Protein AF-A0A6V7XXN9-F1 (afdb_monomer_lite)

Foldseek 3Di:
DVPPPVLVVVLVVCVVVVVPVVNVVSVVVVVCQQQDKWKKKKKWKWWWWADPPPPDTDTDFTPWIWMWGQQLVCCQQQPPQKDCPVPVDDDNRDIDRGIIGPDRDPVVSVVSCVVVVKDWDDKDKDWFDQPPPVPPDDPTRITIIMIMIMIMDRD

Radius of gyration: 21.84 Å; chains: 1; bounding box: 60×30×61 Å

InterPro domains:
  IPR057093 KCTD8/12/16, H1 domain [PF23110] (39-153)

Organism: Meloidogyne enterolobii (NCBI:txid390850)

Sequence (155 aa):
PEEFTDWRSLLSEARYWGLSVVERIIRDAMNASSTAVSTITIGYHGTLAAGRGGFEVNFRRVDRIMICGKARACREVFGRFLNETRDWNMDSQRYTSRFYLTHQFVEQAFDALAAKRYKLVSSNCSGPSLSHAKNVVEDEPSFAHYRQHVFTRYM

Structure (mmCIF, N/CA/C/O backbone):
data_AF-A0A6V7XXN9-F1
#
_entry.id   AF-A0A6V7XXN9-F1
#
loop_
_atom_site.group_PDB
_atom_site.id
_atom_site.type_symbol
_atom_site.label_atom_id
_atom_site.label_alt_id
_atom_site.label_comp_id
_atom_site.label_asym_id
_atom_site.label_entity_id
_atom_site.label_seq_id
_atom_site.pdbx_PDB_ins_code
_atom_site.Cartn_x
_atom_site.Cartn_y
_atom_site.Cartn_z
_atom_site.occupancy
_atom_site.B_iso_or_equiv
_atom_site.auth_seq_id
_atom_site.auth_comp_id
_atom_site.auth_asym_id
_atom_site.auth_atom_id
_atom_site.pdbx_PDB_model_num
ATOM 1 N N . PRO A 1 1 ? -15.253 -9.900 16.380 1.00 47.09 1 PRO A N 1
ATOM 2 C CA . PRO A 1 1 ? -14.788 -10.217 15.005 1.00 47.09 1 PRO A CA 1
ATOM 3 C C . PRO A 1 1 ? -13.895 -9.090 14.476 1.00 47.09 1 PRO A C 1
ATOM 5 O O . PRO A 1 1 ? -14.157 -7.937 14.802 1.00 47.09 1 PRO A O 1
ATOM 8 N N . GLU A 1 2 ? -12.857 -9.396 13.696 1.00 48.19 2 GLU A N 1
ATOM 9 C CA . GLU A 1 2 ? -11.891 -8.387 13.212 1.00 48.19 2 GLU A CA 1
ATOM 10 C C . GLU A 1 2 ? -12.474 -7.399 12.181 1.00 48.19 2 GLU A C 1
ATOM 12 O O . GLU A 1 2 ? -11.901 -6.337 11.929 1.00 48.19 2 GLU A O 1
ATOM 17 N N . GLU A 1 3 ? -13.625 -7.740 11.603 1.00 60.72 3 GLU A N 1
ATOM 18 C CA . GLU A 1 3 ? -14.410 -6.924 10.667 1.00 60.72 3 GLU A CA 1
ATOM 19 C C . GLU A 1 3 ? -15.748 -6.488 11.268 1.00 60.72 3 GLU A C 1
ATOM 21 O O . GLU A 1 3 ? -16.711 -6.247 10.550 1.00 60.72 3 GLU A O 1
ATOM 26 N N . PHE A 1 4 ? -15.850 -6.417 12.596 1.00 71.06 4 PHE A N 1
ATOM 27 C CA . PHE A 1 4 ? -17.077 -5.929 13.206 1.00 71.06 4 PHE A CA 1
ATOM 28 C C . PHE A 1 4 ? -17.264 -4.446 12.853 1.00 71.06 4 PHE A C 1
ATOM 30 O O . PHE A 1 4 ? -16.457 -3.607 13.246 1.00 71.06 4 PHE A O 1
ATOM 37 N N . THR A 1 5 ? -18.290 -4.135 12.065 1.00 71.56 5 THR A N 1
ATOM 38 C CA . THR A 1 5 ? -18.627 -2.772 11.617 1.00 71.56 5 THR A CA 1
ATOM 39 C C . THR A 1 5 ? -19.723 -2.136 12.462 1.00 71.56 5 THR A C 1
ATOM 41 O O . THR A 1 5 ? -19.822 -0.911 12.542 1.00 71.56 5 THR A O 1
ATOM 44 N N . ASP A 1 6 ? -20.509 -2.957 13.156 1.00 83.50 6 ASP A N 1
ATOM 45 C CA . ASP A 1 6 ? -21.762 -2.547 13.792 1.00 83.50 6 ASP A CA 1
ATOM 46 C C . ASP A 1 6 ? -21.556 -2.082 15.237 1.00 83.50 6 ASP A C 1
ATOM 48 O O . ASP A 1 6 ? -22.388 -2.291 16.122 1.00 83.50 6 ASP A O 1
ATOM 52 N N . TRP A 1 7 ? -20.440 -1.389 15.482 1.00 82.94 7 TRP A N 1
ATOM 53 C CA . TRP A 1 7 ? -20.089 -0.826 16.787 1.00 82.94 7 TRP A CA 1
ATOM 54 C C . TRP A 1 7 ? -21.180 0.083 17.352 1.00 82.94 7 TRP A C 1
ATOM 56 O O . TRP A 1 7 ? -21.384 0.117 18.561 1.00 82.94 7 TRP A O 1
ATOM 66 N N . ARG A 1 8 ? -21.923 0.785 16.485 1.00 84.75 8 ARG A N 1
ATOM 67 C CA . ARG A 1 8 ? -23.048 1.641 16.891 1.00 84.75 8 ARG A CA 1
ATOM 68 C C . ARG A 1 8 ? -24.227 0.834 17.436 1.00 84.75 8 ARG A C 1
ATOM 70 O O . ARG A 1 8 ? -24.791 1.225 18.456 1.00 84.75 8 ARG A O 1
ATOM 77 N N . SER A 1 9 ? -24.564 -0.282 16.794 1.00 89.62 9 SER A N 1
ATOM 78 C CA . SER A 1 9 ? -25.629 -1.183 17.248 1.00 89.62 9 SER A CA 1
ATOM 79 C C . SER A 1 9 ? -25.231 -1.860 18.556 1.00 89.62 9 SER A C 1
ATOM 81 O O . SER A 1 9 ? -25.985 -1.800 19.524 1.00 89.62 9 SER A O 1
ATOM 83 N N . LEU A 1 10 ? -23.996 -2.363 18.644 1.00 90.12 10 LEU A N 1
ATOM 84 C CA . LEU A 1 10 ? -23.466 -2.965 19.871 1.00 90.12 10 LEU A CA 1
ATOM 85 C C . LEU A 1 10 ? -23.431 -1.971 21.042 1.00 90.12 10 LEU A C 1
ATOM 87 O O . LEU A 1 10 ? -23.768 -2.320 22.171 1.00 90.12 10 LEU A O 1
ATOM 91 N N . LEU A 1 11 ? -23.067 -0.712 20.778 1.00 90.06 11 LEU A N 1
ATOM 92 C CA . LEU A 1 11 ? -23.104 0.357 21.777 1.00 90.06 11 LEU A CA 1
ATOM 93 C C . LEU A 1 11 ? -24.540 0.648 22.243 1.00 90.06 11 LEU A C 1
ATOM 95 O O . LEU A 1 11 ? -24.757 0.904 23.427 1.00 90.06 11 LEU A O 1
ATOM 99 N N . SER A 1 12 ? -25.518 0.614 21.330 1.00 91.06 12 SER A N 1
ATOM 100 C CA . SER A 1 12 ? -26.932 0.814 21.672 1.00 91.06 12 SER A CA 1
ATOM 101 C C . SER A 1 12 ? -27.484 -0.318 22.542 1.00 91.06 12 SER A C 1
ATOM 103 O O . SER A 1 12 ? -28.166 -0.044 23.527 1.00 91.06 12 SER A O 1
ATOM 105 N N . GLU A 1 13 ? -27.105 -1.566 22.258 1.00 93.50 13 GLU A N 1
ATOM 106 C CA . GLU A 1 13 ? -27.477 -2.725 23.070 1.00 93.50 13 GLU A CA 1
ATOM 107 C C . GLU A 1 13 ? -26.803 -2.679 24.443 1.00 93.50 13 GLU A C 1
ATOM 109 O O . GLU A 1 13 ? -27.471 -2.840 25.460 1.00 93.50 13 GLU A O 1
ATOM 114 N N . ALA A 1 14 ? -25.503 -2.372 24.507 1.00 92.62 14 ALA A N 1
ATOM 115 C CA . ALA A 1 14 ? -24.792 -2.240 25.780 1.00 92.62 14 ALA A CA 1
ATOM 116 C C . ALA A 1 14 ? -25.432 -1.177 26.692 1.00 92.62 14 ALA A C 1
ATOM 118 O O . ALA A 1 14 ? -25.519 -1.377 27.905 1.00 92.62 14 ALA A O 1
ATOM 119 N N . ARG A 1 15 ? -25.932 -0.079 26.109 1.00 91.94 15 ARG A N 1
ATOM 120 C CA . ARG A 1 15 ? -26.706 0.943 26.830 1.00 91.94 15 ARG A CA 1
ATOM 121 C C . ARG A 1 15 ? -28.075 0.437 27.268 1.00 91.94 15 ARG A C 1
ATOM 123 O O . ARG A 1 15 ? -28.453 0.682 28.408 1.00 91.94 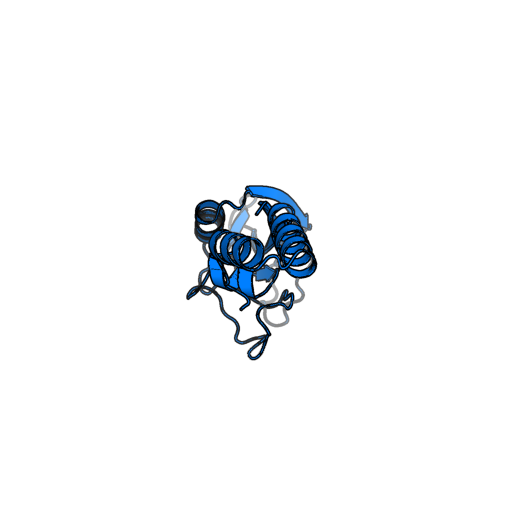15 ARG A O 1
ATOM 130 N N . TYR A 1 16 ? -28.793 -0.265 26.392 1.00 94.44 16 TYR A N 1
ATOM 131 C CA . TYR A 1 16 ? -30.105 -0.838 26.703 1.00 94.44 16 TYR A CA 1
ATOM 132 C C . TYR A 1 16 ? -30.039 -1.784 27.910 1.00 94.44 16 TYR A C 1
ATOM 134 O O . TYR A 1 16 ? -30.870 -1.700 28.809 1.00 94.44 16 TYR A O 1
ATOM 142 N N . TRP A 1 17 ? -28.999 -2.618 27.977 1.00 94.75 17 TRP A N 1
ATOM 143 C CA . TRP A 1 17 ? -28.774 -3.558 29.079 1.00 94.75 17 TRP A CA 1
ATOM 144 C C . TRP A 1 17 ? -28.069 -2.942 30.302 1.00 94.75 17 TRP A C 1
ATOM 146 O O . TRP A 1 17 ? -27.803 -3.650 31.271 1.00 94.75 17 TRP A O 1
ATOM 156 N N . GLY A 1 18 ? -27.742 -1.644 30.282 1.00 93.06 18 GLY A N 1
ATOM 157 C CA . GLY A 1 18 ? -27.085 -0.959 31.403 1.00 93.06 18 GLY A CA 1
ATOM 158 C C . GLY A 1 18 ? -25.643 -1.416 31.677 1.00 93.06 18 GLY A C 1
ATOM 159 O O . GLY A 1 18 ? -25.144 -1.273 32.795 1.00 93.06 18 GLY A O 1
ATOM 160 N N . LEU A 1 19 ? -24.950 -1.965 30.676 1.00 94.88 19 LEU A N 1
ATOM 161 C CA . LEU A 1 19 ? -23.603 -2.526 30.810 1.00 94.88 19 LEU A CA 1
ATOM 162 C C . LEU A 1 19 ? -22.525 -1.435 30.683 1.00 94.88 19 LEU A C 1
ATOM 164 O O . LEU A 1 19 ? -21.821 -1.340 29.676 1.00 94.88 19 LEU A O 1
ATOM 168 N N . SER A 1 20 ? -22.358 -0.620 31.725 1.00 89.69 20 SER A N 1
ATOM 169 C CA . SER A 1 20 ? -21.451 0.546 31.734 1.00 89.69 20 SER A CA 1
ATOM 170 C C . SER A 1 20 ? -19.976 0.217 31.442 1.00 89.69 20 SER A C 1
ATOM 172 O O . SER A 1 20 ? -19.286 0.969 30.751 1.00 89.69 20 SER A O 1
ATOM 174 N N . VAL A 1 21 ? -19.482 -0.931 31.919 1.00 91.69 21 VAL A N 1
ATOM 175 C CA . VAL A 1 21 ? -18.110 -1.399 31.643 1.00 91.69 21 VAL A CA 1
ATOM 176 C C . VAL A 1 21 ? -17.938 -1.755 30.165 1.00 91.69 21 VAL A C 1
ATOM 178 O O . VAL A 1 21 ? -16.930 -1.391 29.559 1.00 91.69 21 VAL A O 1
ATOM 181 N N . VAL A 1 22 ? -18.931 -2.424 29.578 1.00 91.06 22 VAL A N 1
ATOM 182 C CA . VAL A 1 22 ? -18.926 -2.830 28.166 1.00 91.06 22 VAL A CA 1
ATOM 183 C C . VAL A 1 22 ? -19.049 -1.605 27.264 1.00 91.06 22 VAL A C 1
ATOM 185 O O . VAL A 1 22 ? -18.305 -1.488 26.295 1.00 91.06 22 VAL A O 1
ATOM 188 N N . GLU A 1 23 ? -19.903 -0.644 27.621 1.00 90.69 23 GLU A N 1
ATOM 189 C CA . GLU A 1 23 ? -20.003 0.639 26.924 1.00 90.69 23 GLU A CA 1
ATOM 190 C C . GLU A 1 23 ? -18.649 1.360 26.857 1.00 90.69 23 GLU A C 1
ATOM 192 O O . GLU A 1 23 ? -18.260 1.836 25.787 1.00 90.69 23 GLU A O 1
ATOM 197 N N . ARG A 1 24 ? -17.914 1.426 27.975 1.00 88.25 24 ARG A N 1
ATOM 198 C CA . ARG A 1 24 ? -16.586 2.052 28.005 1.00 88.25 24 ARG A CA 1
ATOM 199 C C . ARG A 1 24 ? -15.607 1.332 27.077 1.00 88.25 24 ARG A C 1
ATOM 201 O O . ARG A 1 24 ? -14.970 1.988 26.263 1.00 88.25 24 ARG A O 1
ATOM 208 N N . ILE A 1 25 ? -15.555 -0.000 27.139 1.00 88.44 25 ILE A N 1
ATOM 209 C CA . ILE A 1 25 ? -14.685 -0.814 26.273 1.00 88.44 25 ILE A CA 1
ATOM 210 C C . ILE A 1 25 ? -15.014 -0.590 24.791 1.00 88.44 25 ILE A C 1
ATOM 212 O O . ILE A 1 25 ? -14.105 -0.433 23.979 1.00 88.44 25 ILE A O 1
ATOM 216 N N . ILE A 1 26 ? -16.301 -0.536 24.430 1.00 87.75 26 ILE A N 1
ATOM 217 C CA . ILE A 1 26 ? -16.732 -0.286 23.049 1.00 87.75 26 ILE A CA 1
ATOM 218 C C . ILE A 1 26 ? -16.303 1.111 22.595 1.00 87.75 26 ILE A C 1
ATOM 220 O O . ILE A 1 26 ? -15.761 1.251 21.501 1.00 87.75 26 ILE A O 1
ATOM 224 N N . ARG A 1 27 ? -16.500 2.146 23.422 1.00 83.38 27 ARG A N 1
ATOM 225 C CA . ARG A 1 27 ? -16.072 3.514 23.086 1.00 83.38 27 ARG A CA 1
ATOM 226 C C . ARG A 1 27 ? -14.558 3.610 22.911 1.00 83.38 27 ARG A C 1
ATOM 228 O O . ARG A 1 27 ? -14.107 4.220 21.946 1.00 83.38 27 ARG A O 1
ATOM 235 N N . ASP A 1 28 ? -13.787 2.986 23.795 1.00 80.50 28 ASP A N 1
ATOM 236 C CA . ASP A 1 28 ? -12.326 2.978 23.706 1.00 80.50 28 ASP A CA 1
ATOM 237 C C . ASP A 1 28 ? -11.853 2.245 22.442 1.00 80.50 28 ASP A C 1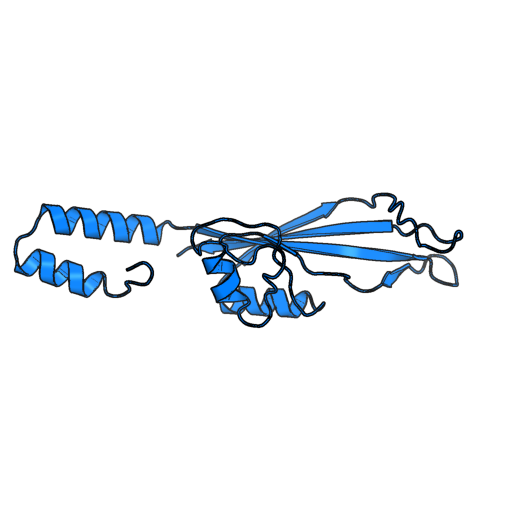
ATOM 239 O O . ASP A 1 28 ? -10.976 2.740 21.734 1.00 80.50 28 ASP A O 1
ATOM 243 N N . ALA A 1 29 ? -12.494 1.127 22.084 1.00 77.75 29 ALA A N 1
ATOM 244 C CA . ALA A 1 29 ? -12.227 0.413 20.835 1.00 77.75 29 ALA A CA 1
ATOM 245 C C . ALA A 1 29 ? -12.587 1.246 19.588 1.00 77.75 29 ALA A C 1
ATOM 247 O O . ALA A 1 29 ? -11.824 1.277 18.621 1.00 77.75 29 ALA A O 1
ATOM 248 N N . MET A 1 30 ? -13.713 1.967 19.615 1.00 73.31 30 MET A N 1
ATOM 249 C CA . MET A 1 30 ? -14.119 2.873 18.532 1.00 73.31 30 MET A CA 1
ATOM 250 C C . MET A 1 30 ? -13.134 4.042 18.364 1.00 73.31 30 MET A C 1
ATOM 252 O O . MET A 1 30 ? -12.766 4.369 17.236 1.00 73.31 30 MET A O 1
ATOM 256 N N . ASN A 1 31 ? -12.661 4.629 19.466 1.00 67.69 31 ASN A N 1
ATOM 257 C CA . ASN A 1 31 ? -11.694 5.735 19.458 1.00 67.69 31 ASN A CA 1
ATOM 258 C C . ASN A 1 31 ? -10.284 5.282 19.036 1.00 67.69 31 ASN A C 1
ATOM 260 O O . ASN A 1 31 ? -9.574 5.996 18.323 1.00 67.69 31 ASN A O 1
ATOM 264 N N . ALA A 1 32 ? -9.874 4.075 19.432 1.00 64.00 32 ALA A N 1
ATOM 265 C CA . ALA A 1 32 ? -8.641 3.461 18.945 1.00 64.00 32 ALA A CA 1
ATOM 266 C C . ALA A 1 32 ? -8.695 3.216 17.427 1.00 64.00 32 ALA A C 1
ATOM 268 O O . ALA A 1 32 ? -7.685 3.351 16.737 1.00 64.00 32 ALA A O 1
ATOM 269 N N . SER A 1 33 ? -9.879 2.908 16.887 1.00 60.84 33 SER A N 1
ATOM 270 C CA . SER A 1 33 ? -10.072 2.744 15.446 1.00 60.84 33 SER A CA 1
ATOM 271 C C . SER A 1 33 ? -10.088 4.077 14.685 1.00 60.84 33 SER A C 1
ATOM 273 O O . SER A 1 33 ? -9.591 4.104 13.566 1.00 60.84 33 SER A O 1
ATOM 275 N N . SER A 1 34 ? -10.585 5.174 15.277 1.00 54.91 34 SER A N 1
ATOM 276 C CA . SER A 1 34 ? -10.622 6.512 14.644 1.00 54.91 34 SER A CA 1
ATOM 277 C C . SER A 1 34 ? -9.286 7.269 14.680 1.00 54.91 34 SER A C 1
ATOM 279 O O . SER A 1 34 ? -9.173 8.396 14.204 1.00 54.91 34 SER A O 1
ATOM 281 N N . THR A 1 35 ? -8.282 6.700 15.346 1.00 56.06 35 THR A N 1
ATOM 282 C CA . THR A 1 35 ? -6.895 7.191 15.365 1.00 56.06 35 THR A CA 1
ATOM 283 C C . THR A 1 35 ? -5.953 6.223 14.648 1.00 56.06 35 THR A C 1
ATOM 285 O O . THR A 1 35 ? -4.744 6.459 14.573 1.00 56.06 35 THR A O 1
ATOM 288 N N . ALA A 1 36 ? -6.491 5.132 14.090 1.00 72.50 36 ALA A N 1
ATOM 289 C CA . ALA A 1 36 ? -5.702 4.099 13.451 1.00 72.50 36 ALA A CA 1
ATOM 290 C C . ALA A 1 36 ? -5.172 4.595 12.099 1.00 72.50 36 ALA A C 1
ATOM 292 O O . ALA A 1 36 ? -5.898 4.762 11.120 1.00 72.50 36 ALA A O 1
ATOM 293 N N . VAL A 1 37 ? -3.860 4.802 12.032 1.00 85.19 37 VAL A N 1
ATOM 294 C CA . VAL A 1 37 ? -3.166 5.078 10.773 1.00 85.19 37 VAL A CA 1
ATOM 295 C C . VAL A 1 37 ? -2.807 3.755 10.105 1.00 85.19 37 VAL A C 1
ATOM 297 O O . VAL A 1 37 ? -2.253 2.843 10.729 1.00 85.19 37 VAL A O 1
ATOM 300 N N . SER A 1 38 ? -3.104 3.649 8.814 1.00 91.75 38 SER A N 1
ATOM 301 C CA . SER A 1 38 ? -2.621 2.571 7.962 1.00 91.75 38 SER A CA 1
ATOM 302 C C . SER A 1 38 ? -1.565 3.102 7.00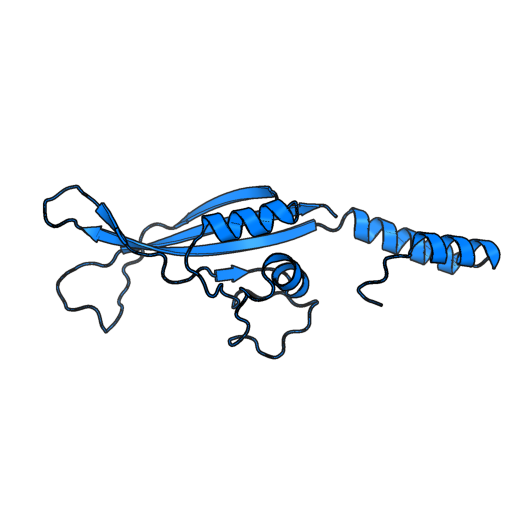8 1.00 91.75 38 SER A C 1
ATOM 304 O O . SER A 1 38 ? -1.815 4.059 6.277 1.00 91.75 38 SER A O 1
ATOM 306 N N . THR A 1 39 ? -0.402 2.456 6.997 1.00 95.38 39 THR A N 1
ATOM 307 C CA . THR A 1 39 ? 0.729 2.826 6.145 1.00 95.38 39 THR A CA 1
ATOM 308 C C . THR A 1 39 ? 1.066 1.670 5.218 1.00 95.38 39 THR A C 1
ATOM 310 O O . THR A 1 39 ? 1.213 0.531 5.669 1.00 95.38 39 THR A O 1
ATOM 313 N N . ILE A 1 40 ? 1.196 1.975 3.930 1.00 96.81 40 ILE A N 1
ATOM 314 C CA . ILE A 1 40 ? 1.673 1.052 2.902 1.00 96.81 40 ILE A CA 1
ATOM 315 C C . ILE A 1 40 ? 2.847 1.715 2.194 1.00 96.81 40 ILE A C 1
ATOM 317 O O . ILE A 1 40 ? 2.805 2.897 1.857 1.00 96.81 40 ILE A O 1
ATOM 321 N N . THR A 1 41 ? 3.890 0.939 1.949 1.00 97.31 41 THR A N 1
ATOM 322 C CA . THR A 1 41 ? 5.077 1.380 1.231 1.00 97.31 41 THR A CA 1
ATOM 323 C C . THR A 1 41 ? 5.203 0.580 -0.055 1.00 97.31 41 THR A C 1
ATOM 325 O O . THR A 1 41 ? 5.144 -0.650 -0.034 1.00 97.31 41 THR A O 1
ATOM 328 N N . ILE A 1 42 ? 5.391 1.284 -1.167 1.00 96.00 42 ILE A N 1
ATOM 329 C CA . ILE A 1 42 ? 5.689 0.708 -2.477 1.00 96.00 42 ILE A CA 1
ATOM 330 C C . ILE A 1 42 ? 7.170 0.920 -2.760 1.00 96.00 42 ILE A C 1
ATOM 332 O O . ILE A 1 42 ? 7.645 2.049 -2.679 1.00 96.00 42 ILE A O 1
ATOM 336 N N . GLY A 1 43 ? 7.889 -0.142 -3.110 1.00 94.00 43 GLY A N 1
ATOM 337 C CA . GLY A 1 43 ? 9.291 -0.084 -3.515 1.00 94.00 43 GLY A CA 1
ATOM 338 C C . GLY A 1 43 ? 9.512 -0.781 -4.850 1.00 94.00 43 GLY A C 1
ATOM 339 O O . GLY A 1 43 ? 8.879 -1.794 -5.126 1.00 94.00 43 GLY A O 1
ATOM 340 N N . TYR A 1 44 ? 10.402 -0.274 -5.691 1.00 90.38 44 TYR A N 1
ATOM 341 C CA . TYR A 1 44 ? 10.777 -0.961 -6.923 1.00 90.38 44 TYR A CA 1
ATOM 342 C C . TYR A 1 44 ? 12.188 -0.599 -7.374 1.00 90.38 44 TYR A C 1
ATOM 344 O O . TYR A 1 44 ? 12.707 0.474 -7.061 1.00 90.38 44 TYR A O 1
ATOM 352 N N . HIS A 1 45 ? 12.800 -1.509 -8.129 1.00 83.69 45 HIS A N 1
ATOM 353 C CA . HIS A 1 45 ? 14.071 -1.262 -8.795 1.00 83.69 45 HIS A CA 1
ATOM 354 C C . HIS A 1 45 ? 13.824 -0.813 -10.236 1.00 83.69 45 HIS A C 1
ATOM 356 O O . HIS A 1 45 ? 13.076 -1.460 -10.972 1.00 83.69 45 HIS A O 1
ATOM 362 N N . GLY A 1 46 ? 14.434 0.307 -10.618 1.00 74.81 46 GLY A N 1
ATOM 363 C CA . GLY A 1 46 ? 14.545 0.748 -12.005 1.00 74.81 46 GLY A CA 1
ATOM 364 C C . GLY A 1 46 ? 15.965 0.517 -12.505 1.00 74.81 46 GLY A C 1
ATOM 365 O O . GLY A 1 46 ? 16.921 0.797 -11.778 1.00 74.81 46 GLY A O 1
ATOM 366 N N . THR A 1 47 ? 16.100 0.018 -13.733 1.00 67.00 47 THR A N 1
ATOM 367 C CA . THR A 1 47 ? 17.407 -0.130 -14.384 1.00 67.00 47 THR A CA 1
ATOM 368 C C . THR A 1 47 ? 17.611 1.009 -15.374 1.00 67.00 47 THR A C 1
ATOM 370 O O . THR A 1 47 ? 16.722 1.338 -16.167 1.00 67.00 47 THR A O 1
ATOM 373 N N . LEU A 1 48 ? 18.777 1.646 -15.307 1.00 64.12 48 LEU A N 1
ATOM 374 C CA . LEU A 1 48 ? 19.225 2.568 -16.346 1.00 64.12 48 LEU A CA 1
ATOM 375 C C . LEU A 1 48 ? 20.183 1.811 -17.257 1.00 64.12 48 LEU A C 1
ATOM 377 O O . LEU A 1 48 ? 21.153 1.226 -16.780 1.00 64.12 48 LEU A O 1
ATOM 381 N N . ALA A 1 49 ? 19.903 1.828 -18.556 1.00 59.28 49 ALA A N 1
ATOM 382 C CA . ALA A 1 49 ? 20.851 1.380 -19.564 1.00 59.28 49 ALA A CA 1
ATOM 383 C C . ALA A 1 49 ? 21.370 2.587 -20.341 1.00 59.28 49 ALA A C 1
ATOM 385 O O . ALA A 1 49 ? 20.599 3.498 -20.669 1.00 59.28 49 ALA A O 1
ATOM 386 N N . ALA A 1 50 ? 22.666 2.575 -20.645 1.00 58.16 50 ALA A N 1
ATOM 387 C CA . ALA A 1 50 ? 23.253 3.550 -21.546 1.00 58.16 50 ALA A CA 1
ATOM 388 C C . ALA A 1 50 ? 22.638 3.355 -22.943 1.00 58.16 50 ALA A C 1
ATOM 390 O O . ALA A 1 50 ? 22.570 2.240 -23.463 1.00 58.16 50 ALA A O 1
ATOM 391 N N . GLY A 1 51 ? 22.109 4.419 -23.541 1.00 58.28 51 GLY A N 1
ATOM 392 C CA . GLY A 1 51 ? 21.594 4.377 -24.904 1.00 58.28 51 GLY A CA 1
ATOM 393 C C . GLY A 1 51 ? 22.711 4.087 -25.907 1.00 58.28 51 GLY A C 1
ATOM 394 O O . GLY A 1 51 ? 23.855 4.513 -25.728 1.00 58.28 51 GLY A O 1
ATOM 395 N N . ARG A 1 52 ? 22.374 3.392 -27.003 1.00 56.28 52 ARG A N 1
ATOM 396 C CA . ARG A 1 52 ? 23.263 3.221 -28.165 1.00 56.28 52 ARG A CA 1
ATOM 397 C C . ARG A 1 52 ? 23.391 4.565 -28.899 1.00 56.28 52 ARG A C 1
ATOM 399 O O . ARG A 1 52 ? 22.754 4.756 -29.927 1.00 56.28 52 ARG A O 1
ATOM 406 N N . GLY A 1 53 ? 24.143 5.513 -28.339 1.00 54.31 53 GLY A N 1
ATOM 407 C CA . GLY A 1 53 ? 24.276 6.859 -28.916 1.00 54.31 53 GLY A CA 1
ATOM 408 C C . GLY A 1 53 ? 24.788 7.982 -28.006 1.00 54.31 53 GLY A C 1
ATOM 409 O O . GLY A 1 53 ? 24.943 9.094 -28.493 1.00 54.31 53 GLY A O 1
ATOM 410 N N . GLY A 1 54 ? 25.099 7.726 -26.728 1.00 56.12 54 GLY A N 1
ATOM 411 C CA . GLY A 1 54 ? 25.591 8.761 -25.805 1.00 56.12 54 GLY A CA 1
ATOM 412 C C . GLY A 1 54 ? 24.487 9.668 -25.235 1.00 56.12 54 GLY A C 1
ATOM 413 O O . GLY A 1 54 ? 23.511 9.977 -25.906 1.00 56.12 54 GLY A O 1
ATOM 414 N N . PHE A 1 55 ? 24.656 10.050 -23.959 1.00 53.03 55 PHE A N 1
ATOM 415 C CA . PHE A 1 55 ? 23.783 10.850 -23.066 1.00 53.03 55 PHE A CA 1
ATOM 416 C C . PHE A 1 55 ? 22.312 10.435 -22.895 1.00 53.03 55 PHE A C 1
ATOM 418 O O . PHE A 1 55 ? 21.716 10.775 -21.873 1.00 53.03 55 PHE A O 1
ATOM 425 N N . GLU A 1 56 ? 21.722 9.678 -23.814 1.00 49.69 56 GLU A N 1
ATOM 426 C CA . GLU A 1 56 ? 20.369 9.156 -23.653 1.00 49.69 56 GLU A CA 1
ATOM 427 C C . GLU A 1 56 ? 20.371 7.950 -22.713 1.00 49.69 56 GLU A C 1
ATOM 429 O O . GLU A 1 56 ? 20.998 6.921 -22.970 1.00 49.69 56 GLU A O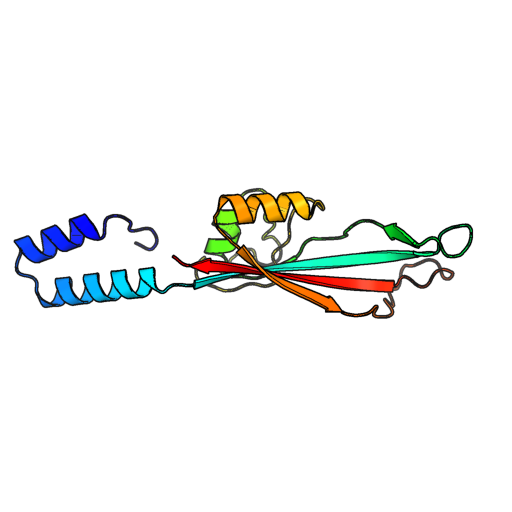 1
ATOM 434 N N . VAL A 1 57 ? 19.661 8.077 -21.596 1.00 55.84 57 VAL A N 1
ATOM 435 C CA . VAL A 1 57 ? 19.348 6.963 -20.702 1.00 55.84 57 VAL A CA 1
ATOM 436 C C . VAL A 1 57 ? 17.997 6.391 -21.094 1.00 55.84 57 VAL A C 1
ATOM 438 O O . VAL A 1 57 ? 16.968 7.059 -20.998 1.00 55.84 57 VAL A O 1
ATOM 441 N N . ASN A 1 58 ? 17.992 5.127 -21.509 1.00 55.22 58 ASN A N 1
ATOM 442 C CA . ASN A 1 58 ? 16.751 4.401 -21.736 1.00 55.22 58 ASN A CA 1
ATOM 443 C C . ASN A 1 58 ? 16.262 3.851 -20.397 1.00 55.22 58 ASN A C 1
ATOM 445 O O . ASN A 1 58 ? 16.926 3.009 -19.785 1.00 55.22 58 ASN A O 1
ATOM 449 N N . PHE A 1 59 ? 15.091 4.306 -19.946 1.00 56.47 59 PHE A N 1
ATOM 450 C CA . PHE A 1 59 ? 14.431 3.722 -18.783 1.00 56.47 59 PHE A CA 1
ATOM 451 C C . PHE A 1 59 ? 14.030 2.284 -19.112 1.00 56.47 59 PHE A C 1
ATOM 453 O O . PHE A 1 59 ? 13.087 2.042 -19.870 1.00 56.47 59 PHE A O 1
ATOM 460 N N . ARG A 1 60 ? 14.754 1.311 -18.551 1.00 58.88 60 ARG A N 1
ATOM 461 C CA . ARG A 1 60 ? 14.401 -0.100 -18.675 1.00 58.88 60 ARG A CA 1
ATOM 462 C C . ARG A 1 60 ? 13.536 -0.517 -17.484 1.00 58.88 60 ARG A C 1
ATOM 464 O O . ARG A 1 60 ? 13.871 -0.297 -16.322 1.00 58.88 60 ARG A O 1
ATOM 471 N N . ARG A 1 61 ? 12.387 -1.084 -17.864 1.00 69.25 61 ARG A N 1
ATOM 472 C CA . ARG A 1 61 ? 11.467 -1.994 -17.167 1.00 69.25 61 ARG A CA 1
ATOM 473 C C . ARG A 1 61 ? 11.612 -2.070 -15.639 1.00 69.25 61 ARG A C 1
ATOM 475 O O . ARG A 1 61 ? 12.607 -2.552 -15.115 1.00 69.25 61 ARG A O 1
ATOM 482 N N . VAL A 1 62 ? 10.547 -1.681 -14.937 1.00 74.44 62 VAL A N 1
ATOM 483 C CA . VAL A 1 62 ? 10.357 -1.987 -13.513 1.00 74.44 62 VAL A CA 1
ATOM 484 C C . VAL A 1 62 ? 10.311 -3.506 -13.348 1.00 74.44 62 VAL A C 1
ATOM 486 O O . VAL A 1 62 ? 9.389 -4.148 -13.845 1.00 74.44 62 VAL A O 1
ATOM 489 N N . ASP A 1 63 ? 11.290 -4.098 -12.666 1.00 76.50 63 ASP A N 1
ATOM 490 C CA . ASP A 1 63 ? 11.366 -5.562 -12.537 1.00 76.50 63 ASP A CA 1
ATOM 491 C C . ASP A 1 63 ? 10.227 -6.121 -11.687 1.00 76.50 63 ASP A C 1
ATOM 493 O O . ASP A 1 63 ? 9.537 -7.076 -12.060 1.00 76.50 63 ASP A O 1
ATOM 497 N N . ARG A 1 64 ? 10.031 -5.527 -10.513 1.00 88.00 64 ARG A N 1
ATOM 498 C CA . ARG A 1 64 ? 9.031 -5.963 -9.547 1.00 88.00 64 ARG A CA 1
ATOM 499 C C . ARG A 1 64 ? 8.668 -4.815 -8.624 1.00 88.00 64 ARG A C 1
ATOM 501 O O . ARG A 1 64 ? 9.547 -4.113 -8.128 1.00 88.00 64 ARG A O 1
ATOM 508 N N . ILE A 1 65 ? 7.374 -4.681 -8.363 1.00 93.75 65 ILE A N 1
ATOM 509 C CA . ILE A 1 65 ? 6.844 -3.735 -7.388 1.00 93.75 65 ILE A CA 1
ATOM 510 C C . ILE A 1 65 ? 6.677 -4.475 -6.063 1.00 93.75 65 ILE A C 1
ATOM 512 O O . ILE A 1 65 ? 5.816 -5.342 -5.937 1.00 93.75 65 ILE A O 1
ATOM 516 N N . MET A 1 66 ? 7.535 -4.160 -5.101 1.00 94.94 66 MET A N 1
ATOM 517 C CA . MET A 1 66 ? 7.513 -4.658 -3.729 1.00 94.94 66 MET A CA 1
ATOM 518 C C . MET A 1 66 ? 6.508 -3.865 -2.896 1.00 94.94 66 MET A C 1
ATOM 520 O O . MET A 1 66 ? 6.437 -2.639 -2.997 1.00 94.94 66 MET A O 1
ATOM 524 N N . ILE A 1 67 ? 5.765 -4.569 -2.047 1.00 96.12 67 ILE A N 1
ATOM 525 C CA . ILE A 1 67 ? 4.758 -3.994 -1.158 1.00 96.12 67 ILE A CA 1
ATOM 526 C C . ILE A 1 67 ? 5.129 -4.323 0.286 1.00 96.12 67 ILE A C 1
ATOM 528 O O . ILE A 1 67 ? 5.304 -5.490 0.646 1.00 96.12 67 ILE A O 1
ATOM 532 N N . CYS A 1 68 ? 5.197 -3.289 1.123 1.00 95.19 68 CYS A N 1
ATOM 533 C CA . CYS A 1 68 ? 5.439 -3.418 2.555 1.00 95.19 68 CYS A CA 1
ATOM 534 C C . CYS A 1 68 ? 4.288 -2.784 3.346 1.00 95.19 68 CYS A C 1
ATOM 536 O O . CYS A 1 68 ? 3.854 -1.675 3.035 1.00 95.19 68 CYS A O 1
ATOM 538 N N . GLY A 1 69 ? 3.805 -3.460 4.387 1.00 94.31 69 GLY A N 1
ATOM 539 C CA . GLY A 1 69 ? 2.693 -2.975 5.209 1.00 94.31 69 GLY A CA 1
ATOM 540 C C . GLY A 1 69 ? 2.039 -4.075 6.044 1.00 94.31 69 GLY A C 1
ATOM 541 O O . GLY A 1 69 ? 2.535 -5.201 6.104 1.00 94.31 69 GLY A O 1
ATOM 542 N N . LYS A 1 70 ? 0.916 -3.751 6.700 1.00 92.38 70 LYS A N 1
ATOM 543 C CA . LYS A 1 70 ? 0.064 -4.756 7.365 1.00 92.38 70 LYS A CA 1
ATOM 544 C C . LYS A 1 70 ? -0.586 -5.655 6.313 1.00 92.38 70 LYS A C 1
ATOM 546 O O . LYS A 1 70 ? -1.196 -5.135 5.379 1.00 92.38 70 LYS A O 1
ATOM 551 N N . ALA A 1 71 ? -0.529 -6.973 6.496 1.00 90.94 71 ALA A N 1
ATOM 552 C CA . ALA A 1 71 ? -1.018 -7.945 5.517 1.00 90.94 71 ALA A CA 1
ATOM 553 C C . ALA A 1 71 ? -2.486 -7.705 5.130 1.00 90.94 71 ALA A C 1
ATOM 555 O O . ALA A 1 71 ? -2.798 -7.627 3.942 1.00 90.94 71 ALA A O 1
ATOM 556 N N . ARG A 1 72 ? -3.370 -7.474 6.113 1.00 90.25 72 ARG A N 1
ATOM 557 C CA . ARG A 1 72 ? -4.781 -7.124 5.873 1.00 90.25 72 ARG A CA 1
ATOM 558 C C . ARG A 1 72 ? -4.949 -5.910 4.959 1.00 90.25 72 ARG A C 1
ATOM 560 O O . ARG A 1 72 ? -5.735 -5.963 4.021 1.00 90.25 72 ARG A O 1
ATOM 567 N N . ALA A 1 73 ? -4.206 -4.834 5.214 1.00 92.31 73 ALA A N 1
ATOM 568 C CA . ALA A 1 73 ? -4.302 -3.603 4.430 1.00 92.31 73 ALA A CA 1
ATOM 569 C C . ALA A 1 73 ? -3.797 -3.814 2.995 1.00 92.31 73 ALA A C 1
ATOM 571 O O . ALA A 1 73 ? -4.434 -3.377 2.040 1.00 92.31 73 ALA A O 1
ATOM 572 N N . CYS A 1 74 ? -2.692 -4.545 2.828 1.00 94.12 74 CYS A N 1
ATOM 573 C CA . CYS A 1 74 ? -2.172 -4.887 1.505 1.00 94.12 74 CYS A CA 1
ATOM 574 C C . CYS A 1 74 ? -3.178 -5.730 0.701 1.00 94.12 74 CYS A C 1
ATOM 576 O O . CYS A 1 74 ? -3.401 -5.448 -0.476 1.00 94.12 74 CYS A O 1
ATOM 578 N N . ARG A 1 75 ? -3.825 -6.721 1.331 1.00 92.94 75 ARG A N 1
ATOM 579 C CA . ARG A 1 75 ? -4.872 -7.543 0.697 1.00 92.94 75 ARG A CA 1
ATOM 580 C C . ARG A 1 75 ? -6.107 -6.722 0.325 1.00 92.94 75 ARG A C 1
ATOM 582 O O . ARG A 1 75 ? -6.620 -6.887 -0.776 1.00 92.94 75 ARG A O 1
ATOM 589 N N . GLU A 1 76 ? -6.544 -5.808 1.195 1.00 93.38 76 GLU A N 1
ATOM 590 C CA . GLU A 1 76 ? -7.685 -4.911 0.942 1.00 93.38 76 GLU A CA 1
ATOM 591 C C . GLU A 1 76 ? -7.461 -4.014 -0.289 1.00 93.38 76 GLU A C 1
ATOM 593 O O . GLU A 1 76 ? -8.398 -3.752 -1.047 1.00 93.38 76 GLU A O 1
ATOM 598 N N . VAL A 1 77 ? -6.229 -3.531 -0.480 1.00 95.94 77 VAL A N 1
ATOM 599 C CA . VAL A 1 77 ? -5.873 -2.621 -1.579 1.00 95.94 77 VAL A CA 1
ATOM 600 C C . VAL A 1 77 ? -5.608 -3.376 -2.880 1.00 95.94 77 VAL A C 1
ATOM 602 O O . VAL A 1 77 ? -6.158 -3.012 -3.918 1.00 95.94 77 VAL A O 1
ATOM 605 N N . PHE A 1 78 ? -4.767 -4.411 -2.845 1.00 95.56 78 PHE A N 1
ATOM 606 C CA . PHE A 1 78 ? -4.229 -5.032 -4.061 1.00 95.56 78 PHE A CA 1
ATOM 607 C C . PHE A 1 78 ? -4.920 -6.347 -4.444 1.00 95.56 78 PHE A C 1
ATOM 609 O O . PHE A 1 78 ? -4.901 -6.721 -5.619 1.00 95.56 78 PHE A O 1
ATOM 616 N N . GLY A 1 79 ? -5.560 -7.037 -3.494 1.00 93.00 79 GLY A N 1
ATOM 617 C CA . GLY A 1 79 ? -6.351 -8.249 -3.729 1.00 93.00 79 GLY A CA 1
ATOM 618 C C . GLY A 1 79 ? -5.658 -9.258 -4.649 1.00 93.00 79 GLY A C 1
ATOM 619 O O . GLY A 1 79 ? -4.547 -9.701 -4.379 1.00 93.00 79 GLY A O 1
ATOM 620 N N . ARG A 1 80 ? -6.293 -9.572 -5.786 1.00 91.94 80 ARG A N 1
ATOM 621 C CA . ARG A 1 80 ? -5.792 -10.535 -6.790 1.00 91.94 80 ARG A CA 1
ATOM 622 C C . ARG A 1 80 ? -4.450 -10.171 -7.436 1.00 91.94 80 ARG A C 1
ATOM 624 O O . ARG A 1 80 ? -3.827 -11.025 -8.060 1.00 91.94 80 ARG A O 1
ATOM 631 N N . PHE A 1 81 ? -4.039 -8.907 -7.363 1.00 94.38 81 PHE A N 1
ATOM 632 C CA . PHE A 1 81 ? -2.768 -8.451 -7.924 1.00 94.38 81 PHE A CA 1
ATOM 633 C C . PHE A 1 81 ? -1.606 -8.628 -6.943 1.00 94.38 81 PHE A C 1
ATOM 635 O O . PHE A 1 81 ? -0.454 -8.480 -7.344 1.00 94.38 81 PHE A O 1
ATOM 642 N N . LEU A 1 82 ? -1.896 -8.961 -5.682 1.00 94.38 82 LEU A N 1
ATOM 643 C CA . LEU A 1 82 ? -0.909 -9.217 -4.645 1.00 94.38 82 LEU A CA 1
ATOM 644 C C . LEU A 1 82 ? -0.413 -10.662 -4.724 1.00 94.38 82 LEU A C 1
ATOM 646 O O . LEU A 1 82 ? -1.197 -11.608 -4.691 1.00 94.38 82 LEU A O 1
ATOM 650 N N . ASN A 1 83 ? 0.901 -10.841 -4.797 1.00 93.06 83 ASN A N 1
ATOM 651 C CA . ASN A 1 83 ? 1.532 -12.147 -4.729 1.00 93.06 83 ASN A CA 1
ATOM 652 C C . ASN A 1 83 ? 2.097 -12.395 -3.323 1.00 93.06 83 ASN A C 1
ATOM 654 O O . ASN A 1 83 ? 3.014 -11.704 -2.871 1.00 93.06 83 ASN A O 1
ATOM 658 N N . GLU A 1 84 ? 1.556 -13.418 -2.661 1.00 91.00 84 GLU A N 1
ATOM 659 C CA . GLU A 1 84 ? 1.901 -13.809 -1.288 1.00 91.00 84 GLU A CA 1
ATOM 660 C C . GLU A 1 84 ? 2.783 -15.068 -1.216 1.00 91.00 84 GLU A C 1
ATOM 662 O O . GLU A 1 84 ? 3.069 -15.561 -0.131 1.00 91.00 84 GLU A O 1
ATOM 667 N N . THR A 1 85 ? 3.262 -15.601 -2.348 1.00 85.38 85 THR A N 1
ATOM 668 C CA . THR A 1 85 ? 4.004 -16.885 -2.395 1.00 85.38 85 THR A CA 1
ATOM 669 C C . THR A 1 85 ? 5.241 -16.925 -1.496 1.00 85.38 85 THR A C 1
ATOM 671 O O . THR A 1 85 ? 5.620 -17.986 -1.006 1.00 85.38 85 THR A O 1
ATOM 674 N N . ARG A 1 86 ? 5.862 -15.769 -1.241 1.00 79.19 86 ARG A N 1
ATOM 675 C CA . ARG A 1 86 ? 7.041 -15.644 -0.370 1.00 79.19 86 ARG A CA 1
ATOM 676 C C . ARG A 1 86 ? 6.708 -15.645 1.129 1.00 79.19 86 ARG A C 1
ATOM 678 O O . ARG A 1 86 ? 7.641 -15.694 1.925 1.00 79.19 86 ARG A O 1
ATOM 685 N N . ASP A 1 87 ? 5.425 -15.582 1.489 1.00 77.19 87 ASP A N 1
ATOM 686 C CA . ASP A 1 87 ? 4.888 -15.503 2.856 1.00 77.19 87 ASP A CA 1
ATOM 687 C C . ASP A 1 87 ? 3.515 -16.227 2.948 1.00 77.19 87 ASP A C 1
ATOM 689 O O . ASP A 1 87 ? 2.510 -15.659 3.374 1.00 77.19 87 ASP A O 1
ATOM 693 N N . TRP A 1 88 ? 3.463 -17.507 2.551 1.00 67.19 88 TRP A N 1
ATOM 694 C CA . TRP A 1 88 ? 2.220 -18.271 2.309 1.00 67.19 88 TRP A CA 1
ATOM 695 C C . TRP A 1 88 ? 1.327 -18.593 3.530 1.00 67.19 88 TRP A C 1
ATOM 697 O O . TRP A 1 88 ? 0.329 -19.288 3.383 1.00 67.19 88 TRP A O 1
ATOM 707 N N . ASN A 1 89 ? 1.630 -18.094 4.728 1.00 71.44 89 ASN A N 1
ATOM 708 C CA . ASN A 1 89 ? 0.836 -18.359 5.938 1.00 71.44 89 ASN A CA 1
ATOM 709 C C . ASN A 1 89 ? 0.829 -17.159 6.904 1.00 71.44 89 ASN A C 1
ATOM 711 O O . ASN A 1 89 ? 0.896 -17.314 8.125 1.00 71.44 89 ASN A O 1
ATOM 715 N N . MET A 1 90 ? 0.851 -15.937 6.361 1.00 71.94 90 MET A N 1
ATOM 716 C CA . MET A 1 90 ? 0.849 -14.728 7.185 1.00 71.94 90 MET A CA 1
ATOM 717 C C . MET A 1 90 ? -0.552 -14.379 7.682 1.00 71.94 90 MET A C 1
ATOM 719 O O . MET A 1 90 ? -1.457 -14.076 6.897 1.00 71.94 90 MET A O 1
ATOM 723 N N . ASP A 1 91 ? -0.671 -14.335 9.007 1.00 77.50 91 ASP A N 1
ATOM 724 C CA . ASP A 1 91 ? -1.792 -13.731 9.717 1.00 77.50 91 ASP A CA 1
ATOM 725 C C . ASP A 1 91 ? -2.036 -12.295 9.216 1.00 77.50 91 ASP A C 1
ATOM 727 O O . ASP A 1 91 ? -1.107 -11.501 9.036 1.00 77.50 91 ASP A O 1
ATOM 731 N N . SER A 1 92 ? -3.306 -11.968 8.992 1.00 78.62 92 SER A N 1
ATOM 732 C CA . SER A 1 92 ? -3.803 -10.669 8.541 1.00 78.62 92 SER A CA 1
ATOM 733 C C . SER A 1 92 ? -3.320 -9.496 9.403 1.00 78.62 92 SER A C 1
ATOM 735 O O . SER A 1 92 ? -3.156 -8.389 8.880 1.00 78.62 92 SER A O 1
ATOM 737 N N . GLN A 1 93 ? -3.039 -9.723 10.688 1.00 78.06 93 GLN A N 1
ATOM 738 C CA . GLN A 1 93 ? -2.570 -8.679 11.607 1.00 78.06 93 GLN A CA 1
ATOM 739 C C . GLN A 1 93 ? -1.054 -8.428 11.556 1.00 78.06 93 GLN A C 1
ATOM 741 O O . GLN A 1 93 ? -0.574 -7.424 12.091 1.00 78.06 93 GLN A O 1
ATOM 746 N N . ARG A 1 94 ? -0.277 -9.300 10.900 1.00 86.38 94 ARG A N 1
ATOM 747 C CA . ARG A 1 94 ? 1.185 -9.166 10.828 1.00 86.38 94 ARG A CA 1
ATOM 748 C C . ARG A 1 94 ? 1.621 -8.191 9.736 1.00 86.38 94 ARG A C 1
ATOM 750 O O . ARG A 1 94 ? 0.958 -8.005 8.716 1.00 86.38 94 ARG A O 1
ATOM 757 N N . TYR A 1 95 ? 2.777 -7.572 9.957 1.00 90.69 95 TYR A N 1
ATOM 758 C CA . TYR A 1 95 ? 3.467 -6.783 8.941 1.00 90.69 95 TYR A CA 1
ATOM 759 C C . TYR A 1 95 ? 4.313 -7.689 8.043 1.00 90.69 95 TYR A C 1
ATOM 761 O O . TYR A 1 95 ? 4.895 -8.668 8.510 1.00 90.69 95 TYR A O 1
ATOM 769 N N . THR A 1 96 ? 4.425 -7.326 6.768 1.00 90.88 96 THR A N 1
ATOM 770 C CA . THR A 1 96 ? 5.326 -7.972 5.807 1.00 90.88 96 THR A CA 1
ATOM 771 C C . THR A 1 96 ? 5.998 -6.932 4.914 1.00 90.88 96 THR A C 1
ATOM 773 O O . THR A 1 96 ? 5.493 -5.825 4.724 1.00 90.88 96 THR A O 1
ATOM 776 N N . SER A 1 97 ? 7.155 -7.304 4.376 1.00 91.06 97 SER A N 1
ATOM 777 C CA . SER A 1 97 ? 7.911 -6.583 3.348 1.00 91.06 97 SER A CA 1
ATOM 778 C C . SER A 1 97 ? 8.200 -7.450 2.117 1.00 91.06 97 SER A C 1
ATOM 780 O O . SER A 1 97 ? 9.033 -7.098 1.282 1.00 91.06 97 SER A O 1
ATOM 782 N N . ARG A 1 98 ? 7.568 -8.628 2.022 1.00 90.75 98 ARG A N 1
ATOM 783 C CA . ARG A 1 98 ? 7.902 -9.651 1.016 1.00 90.75 98 ARG A CA 1
ATOM 784 C C . ARG A 1 98 ? 6.846 -9.813 -0.068 1.00 90.75 98 ARG A C 1
ATOM 786 O O . ARG A 1 98 ? 7.064 -10.585 -1.005 1.00 90.75 98 ARG A O 1
ATOM 793 N N . PHE A 1 99 ? 5.728 -9.106 0.054 1.00 94.44 99 PHE A N 1
ATOM 794 C CA . PHE A 1 99 ? 4.703 -9.080 -0.975 1.00 94.44 99 PHE A CA 1
ATOM 795 C C . PHE A 1 99 ? 5.191 -8.325 -2.204 1.00 94.44 99 PHE A C 1
ATOM 797 O O . PHE A 1 99 ? 6.028 -7.423 -2.126 1.00 94.44 99 PHE A O 1
ATOM 804 N N . TYR A 1 100 ? 4.654 -8.705 -3.355 1.00 94.94 100 TYR A N 1
ATOM 805 C CA . TYR A 1 100 ? 4.916 -8.013 -4.605 1.00 94.94 100 TYR A CA 1
ATOM 806 C C . TYR A 1 100 ? 3.719 -8.092 -5.542 1.00 94.94 100 TYR A C 1
ATOM 808 O O . TYR A 1 100 ? 2.892 -8.992 -5.414 1.00 94.94 100 TYR A O 1
ATOM 816 N N . LEU A 1 101 ? 3.623 -7.157 -6.484 1.00 95.75 101 LEU A N 1
ATOM 817 C CA . LEU A 1 101 ? 2.547 -7.152 -7.471 1.00 95.75 101 LEU A CA 1
ATOM 818 C C . LEU A 1 101 ? 2.857 -8.066 -8.656 1.00 95.75 101 LEU A C 1
ATOM 820 O O . LEU A 1 101 ? 4.013 -8.252 -9.040 1.00 95.75 101 LEU A O 1
ATOM 824 N N . THR A 1 102 ? 1.807 -8.632 -9.246 1.00 94.56 102 THR A N 1
ATOM 825 C CA . THR A 1 102 ? 1.908 -9.462 -10.456 1.00 94.56 102 THR A CA 1
ATOM 826 C C . THR A 1 102 ? 2.183 -8.648 -11.721 1.00 94.56 102 THR A C 1
ATOM 828 O O . THR A 1 102 ? 2.735 -9.184 -12.679 1.00 94.56 102 THR A O 1
ATOM 831 N N . HIS A 1 103 ? 1.838 -7.359 -11.722 1.00 92.31 103 HIS A N 1
ATOM 832 C CA . HIS A 1 103 ? 2.123 -6.421 -12.805 1.00 92.31 103 HIS A CA 1
ATOM 833 C C . HIS A 1 103 ? 3.293 -5.490 -12.460 1.00 92.31 103 HIS A C 1
ATOM 835 O O . HIS A 1 103 ? 3.713 -5.373 -11.309 1.00 92.31 103 HIS A O 1
ATOM 841 N N . GLN A 1 104 ? 3.805 -4.802 -13.482 1.00 90.88 104 GLN A N 1
ATOM 842 C CA . GLN A 1 104 ? 4.958 -3.899 -13.383 1.00 90.88 104 GLN A CA 1
ATOM 843 C C . GLN A 1 104 ? 4.577 -2.410 -13.532 1.00 90.88 104 GLN A C 1
ATOM 845 O O . GLN A 1 104 ? 5.447 -1.548 -13.487 1.00 90.88 104 GLN A O 1
ATOM 850 N N . PHE A 1 105 ? 3.284 -2.096 -13.686 1.00 91.81 105 PHE A N 1
ATOM 851 C CA . PHE A 1 105 ? 2.774 -0.722 -13.796 1.00 91.81 105 PHE A CA 1
ATOM 852 C C . PHE A 1 105 ? 2.650 -0.060 -12.419 1.00 91.81 105 PHE A C 1
ATOM 854 O O . PHE A 1 105 ? 1.838 -0.49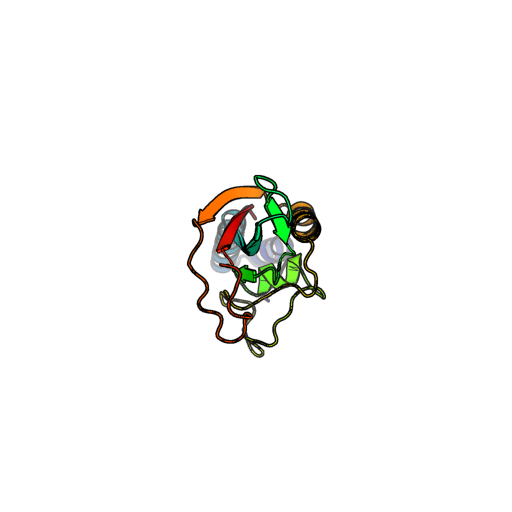1 -11.596 1.00 91.81 105 PHE A O 1
ATOM 861 N N . VAL A 1 106 ? 3.457 0.969 -12.161 1.00 92.19 106 VAL A N 1
ATOM 862 C CA . VAL A 1 106 ? 3.522 1.650 -10.855 1.00 92.19 106 VAL A CA 1
ATOM 863 C C . VAL A 1 106 ? 2.307 2.553 -10.658 1.00 92.19 106 VAL A C 1
ATOM 865 O O . VAL A 1 106 ? 1.713 2.575 -9.583 1.00 92.19 106 VAL A O 1
ATOM 868 N N . GLU A 1 107 ? 1.882 3.224 -11.720 1.00 93.69 107 GLU A N 1
ATOM 869 C CA . GLU A 1 107 ? 0.723 4.113 -11.764 1.00 93.69 107 GLU A CA 1
ATOM 870 C C . GLU A 1 107 ? -0.558 3.350 -11.412 1.00 93.69 107 GLU A C 1
ATOM 872 O O . GLU A 1 107 ? -1.331 3.794 -10.570 1.00 93.69 107 GLU A O 1
ATOM 877 N N . GLN A 1 108 ? -0.714 2.128 -11.933 1.00 95.06 108 GLN A N 1
ATOM 878 C CA . GLN A 1 108 ? -1.830 1.250 -11.575 1.00 95.06 108 GLN A CA 1
ATOM 879 C C . GLN A 1 108 ? -1.853 0.923 -10.070 1.00 95.06 108 GLN A C 1
ATOM 881 O O . GLN A 1 108 ? -2.923 0.819 -9.466 1.00 95.06 108 GLN A O 1
ATOM 886 N N . ALA A 1 109 ? -0.683 0.759 -9.443 1.00 96.19 109 ALA A N 1
ATOM 887 C CA . ALA A 1 109 ? -0.598 0.533 -8.002 1.00 96.19 109 ALA A CA 1
ATOM 888 C C . ALA A 1 109 ? -0.970 1.797 -7.205 1.00 96.19 109 ALA A C 1
ATOM 890 O O . ALA A 1 109 ? -1.596 1.699 -6.147 1.00 96.19 109 ALA A O 1
ATOM 891 N N . PHE A 1 110 ? -0.618 2.980 -7.718 1.00 96.94 110 PHE A N 1
ATOM 892 C CA . PHE A 1 110 ? -1.005 4.260 -7.125 1.00 96.94 110 PHE A CA 1
ATOM 893 C C . PHE A 1 110 ? -2.511 4.498 -7.223 1.00 96.94 110 PHE A C 1
ATOM 895 O O . PHE A 1 110 ? -3.117 4.896 -6.229 1.00 96.94 110 PHE A O 1
ATOM 902 N N . ASP A 1 111 ? -3.128 4.169 -8.357 1.00 97.25 111 ASP A N 1
ATOM 903 C CA . ASP A 1 111 ? -4.578 4.266 -8.537 1.00 97.25 111 ASP A CA 1
ATOM 904 C C . ASP A 1 111 ? -5.329 3.348 -7.564 1.00 97.25 111 ASP A C 1
ATOM 906 O O . ASP A 1 111 ? -6.307 3.765 -6.938 1.00 97.25 111 ASP A O 1
ATOM 910 N N . ALA A 1 112 ? -4.837 2.120 -7.356 1.00 97.00 112 ALA A N 1
ATOM 911 C CA . ALA A 1 112 ? -5.411 1.190 -6.381 1.00 97.00 112 ALA A CA 1
ATOM 912 C C . ALA A 1 112 ? -5.364 1.749 -4.943 1.00 97.00 112 ALA A C 1
ATOM 914 O O . ALA A 1 112 ? -6.345 1.662 -4.198 1.00 97.00 112 ALA A O 1
ATOM 915 N N . LEU A 1 113 ? -4.246 2.372 -4.558 1.00 97.00 113 LEU A N 1
ATOM 916 C CA . LEU A 1 113 ? -4.094 3.043 -3.263 1.00 97.00 113 LEU A CA 1
ATOM 917 C C . LEU A 1 113 ? -5.009 4.269 -3.137 1.00 97.00 113 LEU A C 1
ATOM 919 O O . LEU A 1 113 ? -5.692 4.432 -2.118 1.00 97.00 113 LEU A O 1
ATOM 923 N N . ALA A 1 114 ? -5.067 5.106 -4.172 1.00 95.75 114 ALA A N 1
ATOM 924 C CA . ALA A 1 114 ? -5.898 6.305 -4.207 1.00 95.75 114 ALA A CA 1
ATOM 925 C C . ALA A 1 114 ? -7.393 5.963 -4.090 1.00 95.75 114 ALA A C 1
ATOM 927 O O . ALA A 1 114 ? -8.113 6.597 -3.309 1.00 95.75 114 ALA A O 1
ATOM 928 N N . ALA A 1 115 ? -7.848 4.900 -4.765 1.00 95.50 115 ALA A N 1
ATOM 929 C CA . ALA A 1 115 ? -9.215 4.382 -4.657 1.00 95.50 115 ALA A CA 1
ATOM 930 C C . ALA A 1 115 ? -9.584 3.989 -3.214 1.00 95.50 115 ALA A C 1
ATOM 932 O O . ALA A 1 115 ? -10.737 4.114 -2.799 1.00 95.50 115 ALA A O 1
ATOM 933 N N . LYS A 1 116 ? -8.594 3.571 -2.418 1.00 94.69 116 LYS A N 1
ATOM 934 C CA . LYS A 1 116 ? -8.745 3.227 -0.998 1.00 94.69 116 LYS A CA 1
ATOM 935 C C . LYS A 1 116 ? -8.437 4.380 -0.045 1.00 94.69 116 LYS A C 1
ATOM 937 O O . LYS A 1 116 ? -8.391 4.141 1.158 1.00 94.69 116 LYS A O 1
ATOM 942 N N . ARG A 1 117 ? -8.304 5.616 -0.551 1.00 95.12 117 ARG A N 1
ATOM 943 C CA . ARG A 1 117 ? -8.039 6.859 0.207 1.00 95.12 117 ARG A CA 1
ATOM 944 C C . ARG A 1 117 ? -6.649 6.953 0.840 1.00 95.12 117 ARG A C 1
ATOM 946 O O . ARG A 1 117 ? -6.453 7.739 1.767 1.00 95.12 117 ARG A O 1
ATOM 953 N N . TYR A 1 118 ? -5.679 6.197 0.339 1.00 96.50 118 TYR A N 1
ATOM 954 C CA . TYR A 1 118 ? -4.287 6.410 0.712 1.00 96.50 118 TYR A CA 1
ATOM 955 C C . TYR A 1 118 ? -3.735 7.657 0.019 1.00 96.50 118 TYR A C 1
ATOM 957 O O . TYR A 1 118 ? -3.969 7.876 -1.169 1.00 96.50 118 TYR A O 1
ATOM 965 N N . LYS A 1 119 ? -2.983 8.470 0.761 1.00 96.19 119 LYS A N 1
ATOM 966 C CA . LYS A 1 119 ? -2.291 9.657 0.250 1.00 96.19 119 LYS A CA 1
ATOM 967 C C . LYS A 1 119 ? -0.792 9.404 0.222 1.00 96.19 119 LYS A C 1
ATOM 969 O O . LYS A 1 119 ? -0.247 8.858 1.178 1.00 96.19 119 LYS A O 1
ATOM 974 N N . LEU A 1 120 ? -0.131 9.819 -0.856 1.00 96.31 120 LEU A N 1
ATOM 975 C CA . LEU A 1 120 ? 1.327 9.820 -0.936 1.00 96.31 120 LEU A CA 1
ATOM 976 C C . LEU A 1 120 ? 1.875 10.863 0.046 1.00 96.31 120 LEU A C 1
ATOM 978 O O . LEU A 1 120 ? 1.537 12.040 -0.064 1.00 96.31 120 LEU A O 1
ATOM 982 N N . VAL A 1 121 ? 2.709 10.436 0.994 1.00 96.44 121 VAL A N 1
ATOM 983 C CA . VAL A 1 121 ? 3.311 11.329 2.003 1.00 96.44 121 VAL A CA 1
ATOM 984 C C . VAL A 1 121 ? 4.794 11.575 1.776 1.00 96.44 121 VAL A C 1
ATOM 986 O O . VAL A 1 121 ? 5.307 12.621 2.158 1.00 96.44 121 VAL A O 1
ATOM 989 N N . SER A 1 122 ? 5.500 10.620 1.172 1.00 95.19 122 SER A N 1
ATOM 990 C CA . SER A 1 122 ? 6.934 10.741 0.923 1.00 95.19 122 SER A CA 1
ATOM 991 C C . SER A 1 122 ? 7.362 9.851 -0.234 1.00 95.19 122 SER A C 1
ATOM 993 O O . SER A 1 122 ? 6.774 8.795 -0.474 1.00 95.19 122 SER A O 1
ATOM 995 N N . SER A 1 123 ? 8.389 10.289 -0.952 1.00 93.94 123 SER A N 1
ATOM 996 C CA . SER A 1 123 ? 9.050 9.528 -2.007 1.00 93.94 123 SER A CA 1
ATOM 997 C C . SER A 1 123 ? 10.553 9.695 -1.864 1.00 93.94 123 SER A C 1
ATOM 999 O O . SER A 1 123 ? 11.036 10.809 -1.667 1.00 93.94 123 SER A O 1
ATOM 1001 N N . ASN A 1 124 ? 11.294 8.603 -1.980 1.00 90.06 124 ASN A N 1
ATOM 1002 C CA . ASN A 1 124 ? 12.747 8.609 -1.946 1.00 90.06 124 ASN A CA 1
ATOM 1003 C C . ASN A 1 124 ? 13.322 7.736 -3.065 1.00 90.06 124 ASN A C 1
ATOM 1005 O O . ASN A 1 124 ? 12.689 6.816 -3.584 1.00 90.06 124 ASN A O 1
ATOM 1009 N N . CYS A 1 125 ? 14.545 8.063 -3.457 1.00 85.12 125 CYS A N 1
ATOM 1010 C CA . CYS A 1 125 ? 15.321 7.307 -4.424 1.00 85.12 125 CYS A CA 1
ATOM 1011 C C . CYS A 1 125 ? 16.700 7.093 -3.812 1.00 85.12 125 CYS A C 1
ATOM 1013 O O . CYS A 1 125 ? 17.348 8.057 -3.402 1.00 85.12 125 CYS A O 1
ATOM 1015 N N . SER A 1 126 ? 17.128 5.840 -3.710 1.00 80.06 126 SER A N 1
ATOM 1016 C CA . SER A 1 126 ? 18.507 5.519 -3.370 1.00 80.06 126 SER A CA 1
ATOM 1017 C C . SER A 1 126 ? 19.331 5.493 -4.654 1.00 80.06 126 SER A C 1
ATOM 1019 O O . SER A 1 126 ? 18.886 4.964 -5.679 1.00 80.06 126 SER A O 1
ATOM 1021 N N . GLY A 1 127 ? 20.509 6.117 -4.594 1.00 65.19 127 GLY A N 1
ATOM 1022 C CA . GLY A 1 127 ? 21.461 6.163 -5.697 1.00 65.19 127 GLY A CA 1
ATOM 1023 C C . GLY A 1 127 ? 21.863 4.763 -6.164 1.00 65.19 127 GLY A C 1
ATOM 1024 O O . GLY A 1 127 ? 21.646 3.778 -5.454 1.00 65.19 127 GLY A O 1
ATOM 1025 N N . PRO A 1 128 ? 22.416 4.663 -7.376 1.00 60.03 128 PRO A N 1
ATOM 1026 C CA . PRO A 1 128 ? 22.620 3.380 -8.012 1.00 60.03 128 PRO A CA 1
ATOM 1027 C C . PRO A 1 128 ? 23.629 2.548 -7.222 1.00 60.03 128 PRO A C 1
ATOM 1029 O O . PRO A 1 128 ? 24.765 2.973 -7.009 1.00 60.03 128 PRO A O 1
ATOM 1032 N N . SER A 1 129 ? 23.219 1.357 -6.787 1.00 55.19 129 SER A N 1
ATOM 1033 C CA . SER A 1 129 ? 24.165 0.359 -6.298 1.00 55.19 129 SER A CA 1
ATOM 1034 C C . SER A 1 129 ? 24.657 -0.462 -7.486 1.00 55.19 129 SER A C 1
ATOM 1036 O O . SER A 1 129 ? 23.892 -0.797 -8.394 1.00 55.19 129 SER A O 1
ATOM 1038 N N . LEU A 1 130 ? 25.959 -0.751 -7.513 1.00 52.53 130 LEU A N 1
ATOM 1039 C CA . LEU A 1 130 ? 26.561 -1.593 -8.540 1.00 52.53 130 LEU A CA 1
ATOM 1040 C C . LEU A 1 130 ? 25.994 -3.012 -8.391 1.00 52.53 130 LEU A C 1
ATOM 1042 O O . LEU A 1 130 ? 26.399 -3.758 -7.494 1.00 52.53 130 LEU A O 1
ATOM 1046 N N . SER A 1 131 ? 25.028 -3.386 -9.232 1.00 49.75 131 SER A N 1
ATOM 1047 C CA . SER A 1 131 ? 24.451 -4.726 -9.181 1.00 49.75 131 SER A CA 1
ATOM 1048 C C . SER A 1 131 ? 25.448 -5.725 -9.768 1.00 49.75 131 SER A C 1
ATOM 1050 O O . SER A 1 131 ? 25.537 -5.869 -10.983 1.00 49.75 131 SER A O 1
ATOM 1052 N N . HIS A 1 132 ? 26.175 -6.449 -8.912 1.00 46.94 132 HIS A N 1
ATOM 1053 C CA . HIS A 1 132 ? 26.960 -7.634 -9.291 1.00 46.94 132 HIS A CA 1
ATOM 1054 C C . HIS A 1 132 ? 26.027 -8.830 -9.569 1.00 46.94 132 HIS A C 1
ATOM 1056 O O . HIS A 1 132 ? 26.101 -9.881 -8.925 1.00 46.94 132 HIS A O 1
ATOM 1062 N N . ALA A 1 133 ? 25.074 -8.670 -10.488 1.00 46.66 133 ALA A N 1
ATOM 1063 C CA . ALA A 1 133 ? 24.256 -9.784 -10.938 1.00 46.66 133 ALA A CA 1
ATOM 1064 C C . ALA A 1 133 ? 25.147 -10.725 -11.764 1.00 46.66 133 ALA A C 1
ATOM 1066 O O . ALA A 1 133 ? 25.562 -10.385 -12.866 1.00 46.66 133 ALA A O 1
ATOM 1067 N N . LYS A 1 134 ? 25.426 -11.920 -11.224 1.00 46.75 134 LYS A N 1
ATOM 1068 C CA . LYS A 1 134 ? 26.341 -12.948 -11.769 1.00 46.75 134 LYS A CA 1
ATOM 1069 C C . LYS A 1 134 ? 25.990 -13.493 -13.172 1.00 46.75 134 LYS A C 1
ATOM 1071 O O . LYS A 1 134 ? 26.635 -14.430 -13.614 1.00 46.75 134 LYS A O 1
ATOM 1076 N N . ASN A 1 135 ? 24.982 -12.941 -13.851 1.00 44.16 135 ASN A N 1
ATOM 1077 C CA . ASN A 1 135 ? 24.494 -13.397 -15.158 1.00 44.16 135 ASN A CA 1
ATOM 1078 C C . ASN A 1 135 ? 24.352 -12.259 -16.189 1.00 44.16 135 ASN A C 1
ATOM 1080 O O . ASN A 1 135 ? 23.690 -12.445 -17.209 1.00 44.16 135 ASN A O 1
ATOM 1084 N N . VAL A 1 136 ? 24.910 -11.072 -15.930 1.00 48.38 136 VAL A N 1
ATOM 1085 C CA . VAL A 1 136 ? 24.950 -10.001 -16.935 1.00 48.38 136 VAL A CA 1
ATOM 1086 C C . VAL A 1 136 ? 26.206 -10.207 -17.773 1.00 48.38 136 VAL A C 1
ATOM 1088 O O . VAL A 1 136 ? 27.309 -10.214 -17.240 1.00 48.38 136 VAL A O 1
ATOM 1091 N N . VAL A 1 137 ? 26.001 -10.439 -19.071 1.00 46.16 137 VAL A N 1
ATOM 1092 C CA . VAL A 1 137 ? 27.033 -10.427 -20.116 1.00 46.16 137 VAL A CA 1
ATOM 1093 C C . VAL A 1 137 ? 27.961 -9.231 -19.876 1.00 46.16 137 VAL A C 1
ATOM 1095 O O . VAL A 1 137 ? 27.469 -8.125 -19.671 1.00 46.16 137 VAL A O 1
ATOM 1098 N N . GLU A 1 138 ? 29.268 -9.481 -19.859 1.00 46.22 138 GLU A N 1
ATOM 1099 C CA . GLU A 1 138 ? 30.337 -8.694 -19.216 1.00 46.22 138 GLU A CA 1
ATOM 1100 C C . GLU A 1 138 ? 30.520 -7.210 -19.627 1.00 46.22 138 GLU A C 1
ATOM 1102 O O . GLU A 1 138 ? 31.463 -6.590 -19.151 1.00 46.22 138 GLU A O 1
ATOM 1107 N N . ASP A 1 139 ? 29.628 -6.578 -20.400 1.00 48.66 139 ASP A N 1
ATOM 1108 C CA . ASP A 1 139 ? 29.928 -5.287 -21.053 1.00 48.66 139 ASP A CA 1
ATOM 1109 C C . ASP A 1 139 ? 29.002 -4.088 -20.745 1.00 48.66 139 ASP A C 1
ATOM 1111 O O . ASP A 1 139 ? 29.235 -3.007 -21.284 1.00 48.66 139 ASP A O 1
ATOM 1115 N N . GLU A 1 140 ? 27.997 -4.177 -19.860 1.00 48.72 140 GLU A N 1
ATOM 1116 C CA . GLU A 1 140 ? 27.249 -2.971 -19.434 1.00 48.72 140 GLU A CA 1
ATOM 1117 C C . GLU A 1 140 ? 27.043 -2.883 -17.910 1.00 48.72 140 GLU A C 1
ATOM 1119 O O . GLU A 1 140 ? 26.412 -3.767 -17.319 1.00 48.72 140 GLU A O 1
ATOM 1124 N N . PRO A 1 141 ? 27.499 -1.798 -17.241 1.00 48.28 141 PRO A N 1
ATOM 1125 C CA . PRO A 1 141 ? 27.191 -1.573 -15.836 1.00 48.28 141 PRO A CA 1
ATOM 1126 C C . PRO A 1 141 ? 25.688 -1.311 -15.674 1.00 48.28 141 PRO A C 1
ATOM 1128 O O . PRO A 1 141 ? 25.185 -0.223 -15.950 1.00 48.28 141 PRO A O 1
ATOM 1131 N N . SER A 1 142 ? 24.957 -2.323 -15.207 1.00 55.22 142 SER A N 1
ATOM 1132 C CA . SER A 1 142 ? 23.564 -2.172 -14.792 1.00 55.22 142 SER A CA 1
ATOM 1133 C C . SER A 1 142 ? 23.518 -1.393 -13.478 1.00 55.22 142 SER A C 1
ATOM 1135 O O . SER A 1 142 ? 23.907 -1.891 -12.419 1.00 55.22 142 SER A O 1
ATOM 1137 N N . PHE A 1 143 ? 23.038 -0.156 -13.539 1.00 55.88 143 PHE A N 1
ATOM 1138 C CA . PHE A 1 143 ? 22.769 0.650 -12.357 1.00 55.88 143 PHE A CA 1
ATOM 1139 C C . PHE A 1 143 ? 21.339 0.383 -11.882 1.00 55.88 143 PHE A C 1
ATOM 1141 O O . PHE A 1 143 ? 20.370 0.729 -12.564 1.00 55.88 143 PHE A O 1
ATOM 1148 N N . ALA A 1 144 ? 21.203 -0.243 -10.710 1.00 62.09 144 ALA A N 1
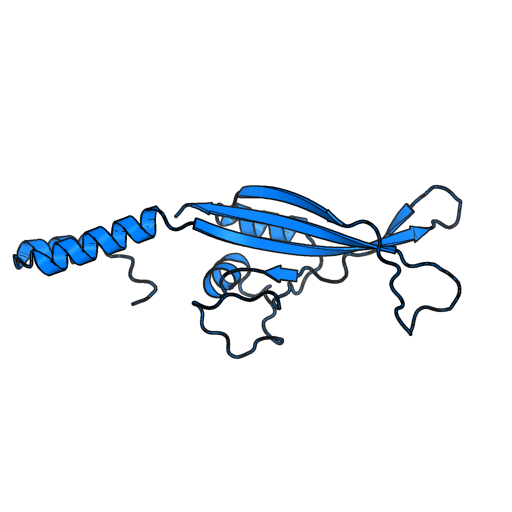ATOM 1149 C CA . ALA A 1 144 ? 19.907 -0.486 -10.090 1.00 62.09 144 ALA A CA 1
ATOM 1150 C C . ALA A 1 144 ? 19.573 0.661 -9.128 1.00 62.09 144 ALA A C 1
ATOM 1152 O O . ALA A 1 144 ? 20.184 0.803 -8.068 1.00 62.09 144 ALA A O 1
ATOM 1153 N N . HIS A 1 145 ? 18.578 1.471 -9.483 1.00 74.06 145 HIS A N 1
ATOM 1154 C CA . HIS A 1 145 ? 18.035 2.500 -8.600 1.00 74.06 145 HIS A CA 1
ATOM 1155 C C . HIS A 1 145 ? 16.873 1.921 -7.809 1.00 74.06 145 HIS A C 1
ATOM 1157 O O . HIS A 1 145 ? 15.912 1.432 -8.402 1.00 74.06 145 HIS A O 1
ATOM 1163 N N . TYR A 1 146 ? 16.935 1.988 -6.482 1.00 83.12 146 TYR A N 1
ATOM 1164 C CA . TYR A 1 146 ? 15.795 1.634 -5.642 1.00 83.12 146 TYR A CA 1
ATOM 1165 C C . TYR A 1 146 ? 14.956 2.881 -5.374 1.00 83.12 146 TYR A C 1
ATOM 1167 O O . TYR A 1 146 ? 15.429 3.828 -4.740 1.00 83.12 146 TYR A O 1
ATOM 1175 N N . ARG A 1 147 ? 13.710 2.885 -5.848 1.00 89.25 147 ARG A N 1
ATOM 1176 C CA . ARG A 1 147 ? 12.735 3.934 -5.549 1.00 89.25 147 ARG A CA 1
ATOM 1177 C C . ARG A 1 147 ? 11.706 3.411 -4.567 1.00 89.25 147 ARG A C 1
ATOM 1179 O O . ARG A 1 147 ? 11.241 2.281 -4.703 1.00 89.25 147 ARG A O 1
ATOM 1186 N N . GLN A 1 148 ? 11.324 4.248 -3.612 1.00 93.69 148 GLN A N 1
ATOM 1187 C CA . GLN A 1 148 ? 10.289 3.923 -2.651 1.00 93.69 148 GLN A CA 1
ATOM 1188 C C . GLN A 1 148 ? 9.328 5.100 -2.428 1.00 93.69 148 GLN A C 1
ATOM 1190 O O . GLN A 1 148 ? 9.695 6.273 -2.476 1.00 93.69 148 GLN A O 1
ATOM 1195 N N . HIS A 1 149 ? 8.065 4.758 -2.197 1.00 96.25 149 HIS A N 1
ATOM 1196 C CA . HIS A 1 149 ? 6.947 5.667 -1.993 1.00 96.25 149 HIS A CA 1
ATOM 1197 C C . HIS A 1 149 ? 6.164 5.226 -0.760 1.00 96.25 149 HIS A C 1
ATOM 1199 O O . HIS A 1 149 ? 5.811 4.052 -0.632 1.00 96.25 149 HIS A O 1
ATOM 1205 N N . VAL A 1 150 ? 5.892 6.157 0.149 1.00 97.06 150 VAL A N 1
ATOM 1206 C CA . VAL A 1 150 ? 5.164 5.896 1.394 1.00 97.06 150 VAL A CA 1
ATOM 1207 C C . VAL A 1 150 ? 3.778 6.508 1.294 1.00 97.06 150 VAL A C 1
ATOM 1209 O O . VAL A 1 150 ? 3.635 7.693 0.983 1.00 97.06 150 VAL A O 1
ATOM 1212 N N . PHE A 1 151 ? 2.766 5.702 1.592 1.00 97.69 151 PHE A N 1
ATOM 1213 C CA . PHE A 1 151 ? 1.364 6.072 1.536 1.00 97.69 151 PHE A CA 1
ATOM 1214 C C . PHE A 1 151 ? 0.694 5.879 2.890 1.00 97.69 151 PHE A C 1
ATOM 1216 O O . PHE A 1 151 ? 0.891 4.847 3.534 1.00 97.69 151 PHE A O 1
ATOM 1223 N N . THR A 1 152 ? -0.144 6.829 3.302 1.00 95.88 152 THR A N 1
ATOM 1224 C CA . THR A 1 152 ? -0.897 6.740 4.560 1.00 95.88 152 THR A CA 1
ATOM 1225 C C . THR A 1 152 ? -2.389 6.973 4.360 1.00 95.88 152 THR A C 1
ATOM 1227 O O . THR A 1 152 ? -2.816 7.756 3.509 1.00 95.88 152 THR A O 1
ATOM 1230 N N . ARG A 1 153 ? -3.192 6.277 5.165 1.00 93.12 153 ARG A N 1
ATOM 1231 C CA . ARG A 1 153 ? -4.639 6.452 5.296 1.00 93.12 153 ARG A CA 1
ATOM 1232 C C . ARG A 1 153 ? -4.979 6.578 6.775 1.00 93.12 153 ARG A C 1
ATOM 1234 O O . ARG A 1 153 ? -4.585 5.723 7.565 1.00 93.12 153 ARG A O 1
ATOM 1241 N N . TYR A 1 154 ? -5.715 7.623 7.125 1.00 85.50 154 TYR A N 1
ATOM 1242 C CA . TYR A 1 154 ? -6.310 7.791 8.449 1.00 85.50 154 TYR A CA 1
ATOM 1243 C C . TYR A 1 154 ? -7.688 7.113 8.434 1.00 85.50 154 TYR A C 1
ATOM 1245 O O . TYR A 1 154 ? -8.436 7.322 7.473 1.00 85.50 154 TYR A O 1
ATOM 1253 N N . MET A 1 155 ? -7.960 6.243 9.413 1.00 67.44 155 MET A N 1
ATOM 1254 C CA . MET A 1 155 ? -9.235 5.526 9.577 1.00 67.44 155 MET A CA 1
ATOM 1255 C C . MET A 1 155 ? -10.211 6.281 10.473 1.00 67.44 155 MET A C 1
ATOM 1257 O O . MET A 1 155 ? -9.740 6.969 11.403 1.00 67.44 155 MET A O 1
#

pLDDT: mean 80.24, std 16.82, range [44.16, 97.69]

Secondary structure (DSSP, 8-state):
-TT---HHHHHHHHHHTT-HHHHHHHHHHHHHHTT-EEEEEEEEEEEEEE-TTSSPEEEE----EEEEEEHHHHHHHHGGGEE-GGGTT--TTSEEEEEEESS--HHHHHHHHHHTT-EEEEEEEEEEEE---TTS-TT---EEEEEEEEEEEE-